Protein AF-A0A6G3WTY8-F1 (afdb_monomer_lite)

pLDDT: mean 88.05, std 11.23, range [60.66, 97.69]

Foldseek 3Di:
DVVCVVCLQLVHKDFDADPVCVVCVVVVHPGHDIDHRPHDNDPVVVVCVVPVDDDPDDWDFDPVQCCCCPVVVHDRDPVGTD

Secondary structure (DSSP, 8-state):
-HHHHHHHHTT--EEE--GGGHHHHHTT-S-SEEEPP-S----HHHHHHHHT--------B-HHHHHHHHTS-PPPPGGGB-

Structure (mmCIF, N/CA/C/O backbone):
data_AF-A0A6G3WTY8-F1
#
_entry.id   AF-A0A6G3WTY8-F1
#
loop_
_atom_site.group_PDB
_atom_site.id
_atom_site.type_symbol
_atom_site.label_atom_id
_atom_site.label_alt_id
_atom_site.label_comp_id
_atom_site.label_asym_id
_atom_site.label_entity_id
_atom_site.label_seq_id
_atom_site.pdbx_PDB_ins_code
_atom_site.Cartn_x
_atom_site.Cartn_y
_atom_site.Cartn_z
_atom_site.occupancy
_atom_site.B_iso_or_equiv
_atom_site.auth_seq_id
_atom_site.auth_comp_id
_atom_site.auth_asym_id
_atom_site.auth_atom_id
_atom_site.pdbx_PDB_model_num
ATOM 1 N N . VAL A 1 1 ? 13.033 -11.771 -11.476 1.00 78.56 1 VAL A N 1
ATOM 2 C CA . VAL A 1 1 ? 11.641 -11.988 -11.949 1.00 78.56 1 VAL A CA 1
ATOM 3 C C . VAL A 1 1 ? 10.625 -11.871 -10.815 1.00 78.56 1 VAL A C 1
ATOM 5 O O . VAL A 1 1 ? 9.590 -11.262 -11.030 1.00 78.56 1 VAL A O 1
ATOM 8 N N . GLU A 1 2 ? 10.925 -12.338 -9.597 1.00 89.38 2 GLU A N 1
ATOM 9 C CA . GLU A 1 2 ? 9.989 -12.261 -8.457 1.00 89.38 2 GLU A CA 1
ATOM 10 C C . GLU A 1 2 ? 9.457 -10.848 -8.147 1.00 89.38 2 GLU A C 1
ATOM 12 O O . GLU A 1 2 ? 8.257 -10.662 -7.983 1.00 89.38 2 GLU A O 1
ATOM 17 N N . ALA A 1 3 ? 10.312 -9.822 -8.187 1.00 85.88 3 ALA A N 1
ATOM 18 C CA . ALA A 1 3 ? 9.875 -8.434 -8.010 1.00 85.88 3 ALA A CA 1
ATOM 19 C C . ALA A 1 3 ? 8.836 -7.988 -9.060 1.00 85.88 3 ALA A C 1
ATOM 21 O O . ALA A 1 3 ? 7.876 -7.296 -8.728 1.00 85.88 3 ALA A O 1
ATOM 22 N N . ALA A 1 4 ? 8.987 -8.427 -10.316 1.00 89.75 4 ALA A N 1
ATOM 23 C CA . ALA A 1 4 ? 8.019 -8.135 -11.372 1.00 89.75 4 ALA A CA 1
ATOM 24 C C . ALA A 1 4 ? 6.677 -8.833 -11.105 1.00 89.75 4 ALA A C 1
ATOM 26 O O . ALA A 1 4 ? 5.624 -8.249 -11.349 1.00 89.75 4 ALA A O 1
ATOM 27 N N . ARG A 1 5 ? 6.702 -10.049 -10.542 1.00 87.81 5 ARG A N 1
ATOM 28 C CA . ARG A 1 5 ? 5.498 -10.794 -10.147 1.00 87.81 5 ARG A CA 1
ATOM 29 C C . ARG A 1 5 ? 4.726 -10.078 -9.036 1.00 87.81 5 ARG A C 1
ATOM 31 O O . ARG A 1 5 ? 3.519 -9.907 -9.154 1.00 87.81 5 ARG A O 1
ATOM 38 N N . ILE A 1 6 ? 5.421 -9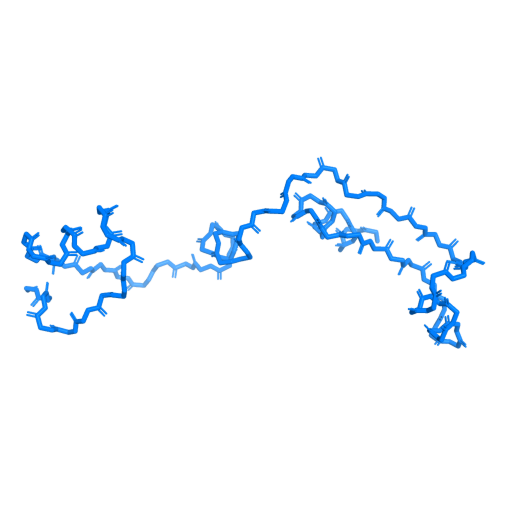.613 -7.996 1.00 84.25 6 ILE A N 1
ATOM 39 C CA . ILE A 1 6 ? 4.808 -8.869 -6.882 1.00 84.25 6 ILE A CA 1
ATOM 40 C C . ILE A 1 6 ? 4.181 -7.561 -7.386 1.00 84.25 6 ILE A C 1
ATOM 42 O O . ILE A 1 6 ? 3.017 -7.281 -7.105 1.00 84.25 6 ILE A O 1
ATOM 46 N N . ALA A 1 7 ? 4.925 -6.782 -8.175 1.00 86.62 7 ALA A N 1
ATOM 47 C CA . ALA A 1 7 ? 4.445 -5.503 -8.694 1.00 86.62 7 ALA A CA 1
ATOM 48 C C . ALA A 1 7 ? 3.240 -5.664 -9.640 1.00 86.62 7 ALA A C 1
ATOM 50 O O . ALA A 1 7 ? 2.237 -4.966 -9.490 1.00 86.62 7 ALA A O 1
ATOM 51 N N . THR A 1 8 ? 3.286 -6.625 -10.568 1.00 90.75 8 THR A N 1
ATOM 52 C CA . THR A 1 8 ? 2.168 -6.871 -11.498 1.00 90.75 8 THR A CA 1
ATOM 53 C C . THR A 1 8 ? 0.921 -7.412 -10.802 1.00 90.75 8 THR A C 1
ATOM 55 O O . THR A 1 8 ? -0.190 -7.033 -11.186 1.00 90.75 8 THR A O 1
ATOM 58 N N . ALA A 1 9 ? 1.075 -8.209 -9.739 1.00 86.12 9 ALA A N 1
ATOM 59 C CA . ALA A 1 9 ? -0.034 -8.627 -8.881 1.00 86.12 9 ALA A CA 1
ATOM 60 C C . ALA A 1 9 ? -0.658 -7.451 -8.103 1.00 86.12 9 ALA A C 1
ATOM 62 O O . ALA A 1 9 ? -1.862 -7.451 -7.862 1.00 86.12 9 ALA A O 1
ATOM 63 N N . ALA A 1 10 ? 0.124 -6.417 -7.776 1.00 83.38 10 ALA A N 1
ATOM 64 C CA . ALA A 1 10 ? -0.370 -5.162 -7.199 1.00 83.38 10 ALA A CA 1
ATOM 65 C C . ALA A 1 10 ? -1.006 -4.209 -8.238 1.00 83.38 10 ALA A C 1
ATOM 67 O O . ALA A 1 10 ? -1.428 -3.103 -7.901 1.00 83.38 10 ALA A O 1
ATOM 68 N N . GLY A 1 11 ? -1.080 -4.611 -9.511 1.00 87.25 11 GLY A N 1
ATOM 69 C CA . GLY A 1 11 ? -1.623 -3.782 -10.587 1.00 87.25 11 GLY A CA 1
ATOM 70 C C . GLY A 1 11 ? -0.630 -2.763 -11.160 1.00 87.25 11 GLY A C 1
ATOM 71 O O . GLY A 1 11 ? -1.053 -1.822 -11.833 1.00 87.25 11 GLY A O 1
ATOM 72 N N . ILE A 1 12 ? 0.673 -2.923 -10.901 1.00 89.75 12 ILE A N 1
ATOM 73 C CA . ILE A 1 12 ? 1.733 -2.027 -11.378 1.00 89.75 12 ILE A CA 1
ATOM 74 C C . ILE A 1 12 ? 2.423 -2.664 -12.599 1.00 89.75 12 ILE A C 1
ATOM 76 O O . ILE A 1 12 ? 2.979 -3.757 -12.472 1.00 89.75 12 ILE A O 1
ATOM 80 N N . PRO A 1 13 ? 2.416 -2.021 -13.783 1.00 92.19 13 PRO A N 1
ATOM 81 C CA . PRO A 1 13 ? 3.138 -2.527 -14.949 1.00 92.19 13 PRO A CA 1
ATOM 82 C C . PRO A 1 13 ? 4.651 -2.420 -14.743 1.00 92.19 13 PRO A C 1
ATOM 84 O O . PRO A 1 13 ? 5.136 -1.456 -14.149 1.00 92.19 13 PRO A O 1
ATOM 87 N N . VAL A 1 14 ? 5.406 -3.393 -15.257 1.00 95.12 14 VAL A N 1
ATOM 88 C CA . VAL A 1 14 ? 6.866 -3.452 -15.080 1.00 95.12 14 VAL A CA 1
ATOM 89 C C . VAL A 1 14 ? 7.564 -3.617 -16.420 1.00 95.12 14 VAL A C 1
ATOM 91 O O . VAL A 1 14 ? 7.192 -4.477 -17.211 1.00 95.12 14 VAL A O 1
ATOM 94 N N . VAL A 1 15 ? 8.631 -2.845 -16.634 1.00 96.56 15 VAL A N 1
ATOM 95 C CA . VAL A 1 15 ? 9.596 -3.064 -17.719 1.00 96.56 15 VAL A CA 1
ATOM 96 C C . VAL A 1 15 ? 10.908 -3.549 -17.116 1.00 96.56 15 VAL A C 1
ATOM 98 O O . VAL A 1 15 ? 11.522 -2.850 -16.309 1.00 96.56 15 VAL A O 1
ATOM 101 N N . LEU A 1 16 ? 11.357 -4.737 -17.520 1.00 95.62 16 LEU A N 1
ATOM 102 C CA . LEU A 1 16 ? 12.698 -5.232 -17.222 1.00 95.62 16 LEU A CA 1
ATOM 103 C C . LEU A 1 16 ? 13.614 -4.919 -18.406 1.00 95.62 16 LEU A C 1
ATOM 105 O O . LEU A 1 16 ? 13.440 -5.471 -19.488 1.00 95.62 16 LEU A O 1
ATOM 109 N N . THR A 1 17 ? 14.591 -4.039 -18.209 1.00 95.88 17 THR A N 1
ATOM 110 C CA . THR A 1 17 ? 15.537 -3.621 -19.254 1.00 95.88 17 THR A CA 1
ATOM 111 C C . THR A 1 17 ? 16.915 -3.326 -18.654 1.00 95.88 17 THR A C 1
ATOM 113 O O . THR A 1 17 ? 17.067 -3.272 -17.433 1.00 95.88 17 THR A O 1
ATOM 116 N N . SER A 1 18 ? 17.934 -3.130 -19.495 1.00 96.69 18 SER A N 1
ATOM 117 C CA . SER A 1 18 ? 19.243 -2.645 -19.048 1.00 96.69 18 SER A CA 1
ATOM 118 C C . SER A 1 18 ? 19.169 -1.173 -18.631 1.00 96.69 18 SER A C 1
ATOM 120 O O . SER A 1 18 ? 18.446 -0.385 -19.240 1.00 96.69 18 SER A O 1
ATOM 122 N N . ALA A 1 19 ? 19.965 -0.770 -17.635 1.00 96.19 19 ALA A N 1
ATOM 123 C CA . ALA A 1 19 ? 19.969 0.605 -17.118 1.00 96.19 19 ALA A CA 1
ATOM 124 C C . ALA A 1 19 ? 20.228 1.664 -18.209 1.00 96.19 19 ALA A C 1
ATOM 126 O O . ALA A 1 19 ? 19.614 2.728 -18.206 1.00 96.19 19 ALA A O 1
ATOM 127 N N . SER A 1 20 ? 21.069 1.340 -19.195 1.00 97.62 20 SER A N 1
ATOM 128 C CA . SER A 1 20 ? 21.359 2.194 -20.355 1.00 97.62 20 SER A CA 1
ATOM 129 C C . SER A 1 20 ? 20.136 2.537 -21.215 1.00 97.62 20 SER A C 1
ATOM 131 O O . SER A 1 20 ? 20.178 3.510 -21.959 1.00 97.62 20 SER A O 1
ATOM 133 N N . ARG A 1 21 ? 19.046 1.765 -21.116 1.00 96.56 21 ARG A N 1
ATOM 134 C CA . ARG A 1 21 ? 17.809 1.937 -21.895 1.00 96.56 21 ARG A CA 1
ATOM 135 C C . ARG A 1 21 ? 16.662 2.528 -21.072 1.00 96.56 21 ARG A C 1
ATOM 137 O O . ARG A 1 21 ? 15.503 2.441 -21.469 1.00 96.56 21 ARG A O 1
ATOM 144 N N . VAL A 1 22 ? 16.954 3.128 -19.916 1.00 95.62 22 VAL A N 1
ATOM 145 C CA . VAL A 1 22 ? 15.920 3.699 -19.036 1.00 95.62 22 VAL A CA 1
ATOM 146 C C . VAL A 1 22 ? 15.088 4.780 -19.736 1.00 95.62 22 VAL A C 1
ATOM 148 O O . VAL A 1 22 ? 13.873 4.813 -19.570 1.00 95.62 22 VAL A O 1
ATOM 151 N N . ALA A 1 23 ? 15.704 5.617 -20.576 1.00 97.19 23 ALA A N 1
ATOM 152 C CA . ALA A 1 23 ? 14.992 6.657 -21.320 1.00 97.19 23 ALA A CA 1
ATOM 153 C C . ALA A 1 23 ? 13.989 6.069 -22.331 1.00 97.19 23 ALA A C 1
ATOM 155 O O . ALA A 1 23 ? 12.882 6.585 -22.481 1.00 97.19 23 ALA A O 1
ATOM 156 N N . ASP A 1 24 ? 14.348 4.964 -22.990 1.00 97.06 24 ASP A N 1
ATOM 157 C CA . ASP A 1 24 ? 13.451 4.235 -23.893 1.00 97.06 24 ASP A CA 1
ATOM 158 C C . ASP A 1 24 ? 12.262 3.655 -23.117 1.00 97.06 24 ASP A C 1
ATOM 160 O O . ASP A 1 24 ? 11.112 3.855 -23.502 1.00 97.06 24 ASP A O 1
ATOM 164 N N . ALA A 1 25 ? 12.528 3.021 -21.971 1.00 95.44 25 ALA A N 1
ATOM 165 C CA . ALA A 1 25 ? 11.490 2.425 -21.135 1.00 95.44 25 ALA A CA 1
ATOM 166 C C . ALA A 1 25 ? 10.514 3.472 -20.576 1.00 95.44 25 ALA A C 1
ATOM 168 O O . ALA A 1 25 ? 9.302 3.273 -20.627 1.00 95.44 25 ALA A O 1
ATOM 169 N N . LEU A 1 26 ? 11.022 4.607 -20.085 1.00 93.88 26 LEU A N 1
ATOM 170 C CA . LEU A 1 26 ? 10.189 5.694 -19.553 1.00 93.88 26 LEU A CA 1
ATOM 171 C C . LEU A 1 26 ? 9.379 6.413 -20.639 1.00 93.88 26 LEU A C 1
ATOM 173 O O . LEU A 1 26 ? 8.323 6.963 -20.342 1.00 93.88 26 LEU A O 1
ATOM 177 N N . SER A 1 27 ? 9.850 6.398 -21.889 1.00 95.50 27 SER A N 1
ATOM 178 C CA . SER A 1 27 ? 9.122 6.959 -23.036 1.00 95.50 27 SER A CA 1
ATOM 179 C C . SER 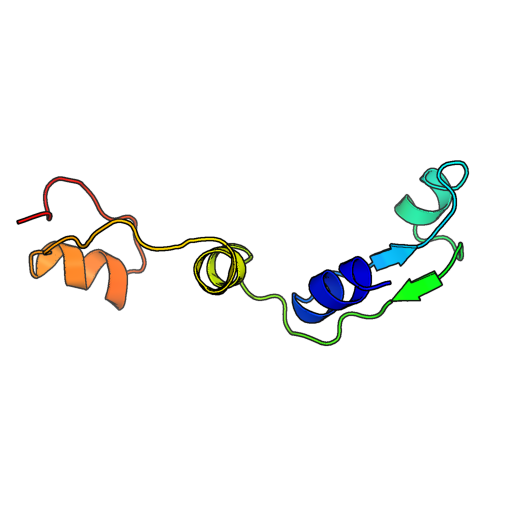A 1 27 ? 8.146 5.973 -23.688 1.00 95.50 27 SER A C 1
ATOM 181 O O . SER A 1 27 ? 7.507 6.321 -24.679 1.00 95.50 27 SER A O 1
ATOM 183 N N . GLY A 1 28 ? 8.008 4.759 -23.141 1.00 91.50 28 GLY A N 1
ATOM 184 C CA . GLY A 1 28 ? 7.097 3.738 -23.658 1.00 91.50 28 GLY A CA 1
ATOM 185 C C . GLY A 1 28 ? 7.540 3.119 -24.985 1.00 91.50 28 GLY A C 1
ATOM 186 O O . GLY A 1 28 ? 6.714 2.530 -25.681 1.00 91.50 28 GLY A O 1
ATOM 187 N N . ARG A 1 29 ? 8.821 3.255 -25.356 1.00 93.88 29 ARG A N 1
ATOM 188 C CA . ARG A 1 29 ? 9.378 2.558 -26.521 1.00 93.88 29 ARG A CA 1
ATOM 189 C C . ARG A 1 29 ? 9.473 1.059 -26.249 1.00 93.88 29 ARG A C 1
ATOM 191 O O . ARG A 1 29 ? 9.592 0.628 -25.104 1.00 93.88 29 ARG A O 1
ATOM 198 N N . ASP A 1 30 ? 9.466 0.278 -27.324 1.00 92.50 30 ASP A N 1
ATOM 199 C CA . ASP A 1 30 ? 9.654 -1.167 -27.246 1.00 92.50 30 ASP A CA 1
ATOM 200 C C . ASP A 1 30 ? 11.100 -1.491 -26.834 1.00 92.50 30 ASP A C 1
ATOM 202 O O . ASP A 1 30 ? 12.035 -1.440 -27.636 1.00 92.50 30 ASP A O 1
ATOM 206 N N . THR A 1 31 ? 11.303 -1.739 -25.539 1.00 95.62 31 THR A N 1
ATOM 207 C CA . THR A 1 31 ? 12.596 -2.125 -24.977 1.00 95.62 31 THR A CA 1
ATOM 208 C C . THR A 1 31 ? 12.441 -3.119 -23.833 1.00 95.62 31 THR A C 1
ATOM 210 O O . THR A 1 31 ? 11.614 -2.958 -22.936 1.00 95.62 31 THR A O 1
ATOM 213 N N . GLY A 1 32 ? 13.342 -4.101 -23.798 1.00 94.69 32 GLY A N 1
ATOM 214 C CA . GLY A 1 32 ? 13.412 -5.072 -22.714 1.00 94.69 32 GLY A CA 1
ATOM 215 C C . GLY A 1 32 ? 12.215 -6.018 -22.730 1.00 94.69 32 GLY A C 1
ATOM 216 O O . GLY A 1 32 ? 11.853 -6.551 -23.773 1.00 94.69 32 GLY A O 1
ATOM 217 N N . THR A 1 33 ? 11.625 -6.264 -21.564 1.00 96.00 33 THR A N 1
ATOM 218 C CA . THR A 1 33 ? 10.448 -7.126 -21.418 1.00 96.00 33 THR A CA 1
ATOM 219 C C . THR A 1 33 ? 9.385 -6.418 -20.596 1.00 96.00 33 THR A C 1
ATOM 221 O O . THR A 1 33 ? 9.631 -6.050 -19.444 1.00 96.00 33 THR A O 1
ATOM 224 N N . TYR A 1 34 ? 8.204 -6.249 -21.186 1.00 95.31 34 TYR A N 1
ATOM 225 C CA . TYR A 1 34 ? 7.039 -5.674 -20.528 1.00 95.31 34 TYR A CA 1
ATOM 226 C C . TYR A 1 34 ? 6.204 -6.770 -19.858 1.00 95.31 34 TYR A C 1
ATOM 228 O O . TYR A 1 34 ? 5.763 -7.718 -20.508 1.00 95.31 34 TYR A O 1
ATOM 236 N N . PHE A 1 35 ? 5.967 -6.631 -18.557 1.00 95.00 35 PHE A N 1
ATOM 237 C CA . PHE A 1 35 ? 5.084 -7.505 -17.795 1.00 95.00 35 PHE A CA 1
ATOM 238 C C . PHE A 1 35 ? 3.752 -6.794 -17.563 1.00 95.00 35 PHE A C 1
ATOM 240 O O . PHE A 1 35 ? 3.688 -5.761 -16.888 1.00 95.00 35 PHE A O 1
ATOM 247 N N . HIS A 1 36 ? 2.685 -7.368 -18.120 1.00 93.31 36 HIS A N 1
ATOM 248 C CA . HIS A 1 36 ? 1.333 -6.851 -17.951 1.00 93.31 36 HIS A CA 1
ATOM 249 C C . HIS A 1 36 ? 0.869 -6.995 -16.491 1.00 93.31 36 HIS A C 1
ATOM 251 O O . HIS A 1 36 ? 1.126 -8.032 -15.873 1.00 93.31 36 HIS A O 1
ATOM 257 N N . PRO A 1 37 ? 0.158 -5.995 -15.937 1.00 91.50 37 PRO A N 1
ATOM 258 C CA . PRO A 1 37 ? -0.499 -6.135 -14.645 1.00 91.50 37 PRO A CA 1
ATOM 259 C C . PRO A 1 37 ? -1.479 -7.312 -14.661 1.00 91.50 37 PRO A C 1
ATOM 261 O O . PRO A 1 37 ? -2.270 -7.448 -15.593 1.00 91.50 37 PRO A O 1
ATOM 264 N N . THR A 1 38 ? -1.445 -8.145 -13.624 1.00 88.19 38 THR A N 1
ATOM 265 C CA . THR A 1 38 ? -2.349 -9.299 -13.475 1.00 88.19 38 THR A CA 1
ATOM 266 C C . THR A 1 38 ? -3.390 -9.086 -12.377 1.00 88.19 38 THR A C 1
ATOM 268 O O . THR A 1 38 ? -4.439 -9.727 -12.396 1.00 88.19 38 THR A O 1
ATOM 271 N N . GLY A 1 39 ? -3.138 -8.166 -11.441 1.00 76.50 39 GLY A N 1
ATOM 272 C CA . GLY A 1 39 ? -4.091 -7.752 -10.413 1.00 76.50 39 GLY A CA 1
ATOM 273 C C . GLY A 1 39 ? -4.742 -6.398 -10.694 1.00 76.50 39 GLY A C 1
ATOM 274 O O . GLY A 1 39 ? -4.356 -5.660 -11.601 1.00 76.50 39 GLY A O 1
ATOM 275 N N . ARG A 1 40 ? -5.744 -6.043 -9.882 1.00 71.38 40 ARG A N 1
ATOM 276 C CA . ARG A 1 40 ? -6.257 -4.666 -9.841 1.00 71.38 40 ARG A CA 1
ATOM 277 C C . ARG A 1 40 ? -5.335 -3.818 -8.990 1.00 71.38 40 ARG A C 1
ATOM 279 O O . ARG A 1 40 ? -4.796 -4.300 -8.001 1.00 71.38 40 ARG A O 1
ATOM 286 N N . ARG A 1 41 ? -5.237 -2.537 -9.343 1.00 65.19 41 ARG A N 1
ATOM 287 C CA . ARG A 1 41 ? -4.564 -1.526 -8.533 1.00 65.19 41 ARG A CA 1
ATOM 288 C C . ARG A 1 41 ? -5.295 -1.408 -7.192 1.00 65.19 41 ARG A C 1
ATOM 290 O O . ARG A 1 41 ? -6.272 -0.672 -7.065 1.00 65.19 41 ARG A O 1
ATOM 297 N N . SER A 1 42 ? -4.886 -2.206 -6.212 1.00 60.66 42 SER A N 1
ATOM 298 C CA . SER A 1 42 ? -5.253 -1.983 -4.818 1.00 60.66 42 SER A CA 1
ATOM 299 C C . SER A 1 42 ? -4.623 -0.664 -4.391 1.00 60.66 42 SER A C 1
ATOM 301 O O . SER A 1 42 ? -3.528 -0.349 -4.848 1.00 60.66 42 SER A O 1
ATOM 303 N N . ALA A 1 43 ? -5.266 0.110 -3.517 1.00 63.06 43 ALA A N 1
ATOM 304 C CA . ALA A 1 43 ? -4.562 1.221 -2.884 1.00 63.06 43 ALA A CA 1
ATOM 305 C C . ALA A 1 43 ? -3.294 0.651 -2.226 1.00 63.06 43 ALA A C 1
ATOM 307 O O . ALA A 1 43 ? -3.428 -0.230 -1.378 1.00 63.06 43 ALA A O 1
ATOM 308 N N . ASP A 1 44 ? -2.100 1.114 -2.617 1.00 61.69 44 ASP A N 1
ATOM 309 C CA . ASP A 1 44 ? -0.789 0.593 -2.170 1.00 61.69 44 ASP A CA 1
ATOM 310 C C . ASP A 1 44 ? -0.726 0.376 -0.645 1.00 61.69 44 ASP A C 1
ATOM 312 O O . ASP A 1 44 ? -0.130 -0.576 -0.141 1.00 61.69 44 ASP A O 1
ATOM 316 N N . ARG A 1 45 ? -1.459 1.218 0.093 1.00 60.97 45 ARG A N 1
ATOM 317 C CA . ARG A 1 45 ? -1.683 1.144 1.538 1.00 60.97 45 ARG A CA 1
ATOM 318 C C . ARG A 1 45 ? -2.234 -0.202 2.030 1.00 60.97 45 ARG A C 1
ATOM 320 O O . ARG A 1 45 ? -1.810 -0.657 3.083 1.00 60.97 45 ARG A O 1
ATOM 327 N N . LEU A 1 46 ? -3.170 -0.836 1.322 1.00 66.69 46 LEU A N 1
ATOM 328 C CA . LEU A 1 46 ? -3.759 -2.119 1.735 1.00 66.69 46 LEU A CA 1
ATOM 329 C C . LEU A 1 46 ? -2.778 -3.278 1.564 1.00 66.69 46 LEU A C 1
ATOM 331 O O . LEU A 1 46 ? -2.737 -4.163 2.411 1.00 66.69 46 LEU A O 1
ATOM 335 N N . LEU A 1 47 ? -1.965 -3.247 0.508 1.00 64.88 47 LEU A N 1
ATOM 336 C CA . LEU A 1 47 ? -0.955 -4.271 0.253 1.00 64.88 47 LEU A CA 1
ATOM 337 C C . LEU A 1 47 ? 0.172 -4.184 1.295 1.00 64.88 47 LEU A C 1
ATOM 339 O O . LEU A 1 47 ? 0.626 -5.202 1.809 1.00 64.88 47 LEU A O 1
ATOM 343 N N . TRP A 1 48 ? 0.548 -2.961 1.683 1.00 65.94 48 TRP A N 1
ATOM 344 C CA . TRP A 1 48 ? 1.511 -2.719 2.758 1.00 65.94 48 TRP A CA 1
ATOM 345 C C . TRP A 1 48 ? 0.967 -3.125 4.137 1.00 65.94 48 TRP A C 1
ATOM 347 O O . TRP A 1 48 ? 1.662 -3.803 4.888 1.00 65.94 48 TRP A O 1
ATOM 357 N N . LEU A 1 49 ? -0.292 -2.788 4.445 1.00 71.81 49 LEU A N 1
ATOM 358 C CA . LEU A 1 49 ? -0.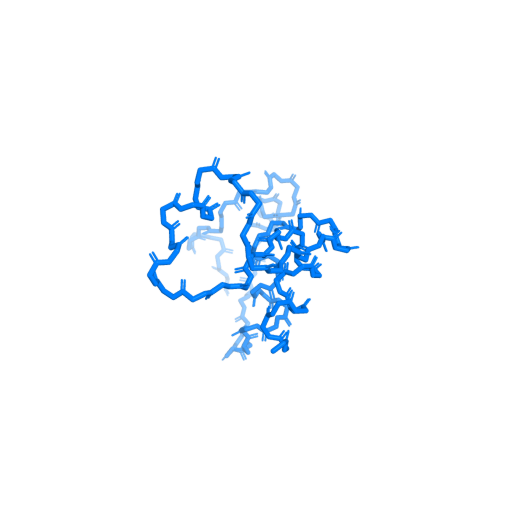959 -3.237 5.676 1.00 71.81 49 LEU A CA 1
ATOM 359 C C . LEU A 1 49 ? -1.077 -4.768 5.750 1.00 71.81 49 LEU A C 1
ATOM 361 O O . LEU A 1 49 ? -0.941 -5.339 6.827 1.00 71.81 49 LEU A O 1
ATOM 365 N N . ALA A 1 50 ? -1.322 -5.433 4.618 1.00 67.69 50 ALA A N 1
ATOM 366 C CA . ALA A 1 50 ? -1.483 -6.884 4.569 1.00 67.69 50 ALA A CA 1
ATOM 367 C C . ALA A 1 50 ? -0.153 -7.655 4.635 1.00 67.69 50 ALA A C 1
ATOM 369 O O . ALA A 1 50 ? -0.126 -8.761 5.172 1.00 67.69 50 ALA A O 1
ATOM 370 N N . HIS A 1 51 ? 0.934 -7.110 4.075 1.00 64.38 51 HIS A N 1
ATOM 371 C CA . HIS A 1 51 ? 2.164 -7.882 3.841 1.00 64.38 51 HIS A CA 1
ATOM 372 C C . HIS A 1 51 ? 3.442 -7.293 4.443 1.00 64.38 51 HIS A C 1
ATOM 374 O O . HIS A 1 51 ? 4.430 -8.015 4.547 1.00 64.38 51 HIS A O 1
ATOM 380 N N . ALA A 1 52 ? 3.458 -6.014 4.817 1.00 61.94 52 ALA A N 1
ATOM 381 C CA . ALA A 1 52 ? 4.672 -5.330 5.269 1.00 61.94 52 ALA A CA 1
ATOM 382 C C . ALA A 1 52 ? 4.597 -4.809 6.714 1.00 61.94 52 ALA A C 1
ATOM 384 O O . ALA A 1 52 ? 5.624 -4.402 7.256 1.00 61.94 52 ALA A O 1
ATOM 385 N N . SER A 1 53 ? 3.430 -4.853 7.369 1.00 72.50 53 SER A N 1
ATOM 386 C CA . SER A 1 53 ? 3.290 -4.463 8.776 1.00 72.50 53 SER A CA 1
ATOM 387 C C . SER A 1 53 ? 2.957 -5.647 9.685 1.00 72.50 53 SER A C 1
ATOM 389 O O . SER A 1 53 ? 1.881 -6.229 9.573 1.00 72.50 53 SE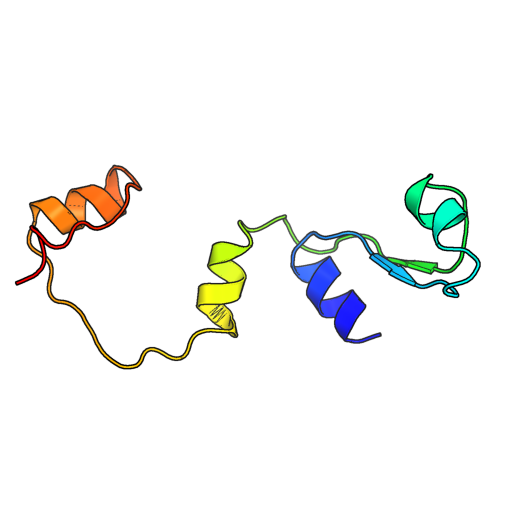R A O 1
ATOM 391 N N . THR A 1 54 ? 3.839 -5.941 10.643 1.00 79.62 54 THR A N 1
ATOM 392 C CA . THR A 1 54 ? 3.524 -6.795 11.801 1.00 79.62 54 THR A CA 1
ATOM 393 C C . THR A 1 54 ? 2.989 -5.912 12.934 1.00 79.62 54 THR A C 1
ATOM 395 O O . THR A 1 54 ? 3.751 -5.074 13.429 1.00 79.62 54 THR A O 1
ATOM 398 N N . PRO A 1 55 ? 1.726 -6.065 13.381 1.00 81.94 55 PRO A N 1
ATOM 399 C CA . PRO A 1 55 ? 1.190 -5.276 14.490 1.00 81.94 55 PRO A CA 1
ATOM 400 C C . PRO A 1 55 ? 2.037 -5.451 15.757 1.00 81.94 55 PRO A C 1
ATOM 402 O O . PRO A 1 55 ? 2.380 -6.573 16.117 1.00 81.94 55 PRO A O 1
ATOM 405 N N . GLN A 1 56 ? 2.365 -4.348 16.433 1.00 89.00 56 GLN A N 1
ATOM 406 C CA . GLN A 1 56 ? 3.115 -4.354 17.704 1.00 89.00 56 GLN A CA 1
ATOM 407 C C . GLN A 1 56 ? 2.212 -4.130 18.930 1.00 89.00 56 GLN A C 1
ATOM 409 O O . GLN A 1 56 ? 2.696 -4.005 20.050 1.00 89.00 56 GLN A O 1
ATOM 414 N N . GLY A 1 57 ? 0.896 -4.048 18.727 1.00 90.62 57 GLY A N 1
ATOM 415 C CA . GLY A 1 57 ? -0.083 -3.757 19.769 1.00 90.62 57 GLY A CA 1
ATOM 416 C C . GLY A 1 57 ? -1.475 -3.519 19.188 1.00 90.62 57 GLY A C 1
ATOM 417 O O . GLY A 1 57 ? -1.702 -3.729 17.994 1.00 90.62 57 GLY A O 1
ATOM 418 N N . ALA A 1 58 ? -2.393 -3.063 20.038 1.00 92.38 58 ALA A N 1
ATOM 419 C CA . ALA A 1 58 ? -3.767 -2.728 19.677 1.00 92.38 58 ALA A CA 1
ATOM 420 C C . ALA A 1 58 ? -4.189 -1.397 20.320 1.00 92.38 58 ALA A C 1
ATOM 422 O O . ALA A 1 58 ? -3.619 -0.985 21.329 1.00 92.38 58 ALA A O 1
ATOM 423 N N . LEU A 1 59 ? -5.185 -0.740 19.723 1.00 93.88 59 LEU A N 1
ATOM 424 C CA . LEU A 1 59 ? -5.819 0.469 20.249 1.00 93.88 59 LEU A CA 1
ATOM 425 C C . LEU A 1 59 ? -7.299 0.181 20.500 1.00 93.88 59 LEU A C 1
ATOM 427 O O . LEU A 1 59 ? -7.956 -0.417 19.645 1.00 93.88 59 LEU A O 1
ATOM 431 N N . THR A 1 60 ? -7.816 0.645 21.634 1.00 97.25 60 THR A N 1
ATOM 432 C CA . THR A 1 60 ? -9.255 0.675 21.917 1.00 97.25 60 THR A CA 1
ATOM 433 C C . THR A 1 60 ? -9.795 2.032 21.486 1.00 97.25 60 THR A C 1
ATOM 435 O O . THR A 1 60 ? -9.186 3.060 21.778 1.00 97.25 60 THR A O 1
ATOM 438 N N . LEU A 1 61 ? -10.901 2.035 20.744 1.00 97.50 61 LEU A N 1
ATOM 439 C CA . LEU A 1 61 ? -11.487 3.242 20.165 1.00 97.50 61 LEU A CA 1
ATOM 440 C C . LEU A 1 61 ? -12.879 3.489 20.736 1.00 97.50 61 LEU A C 1
ATOM 442 O O . LEU A 1 61 ? -13.631 2.536 20.938 1.00 97.50 61 LEU A O 1
ATOM 446 N N . ASP A 1 62 ? -13.232 4.760 20.913 1.00 97.62 62 ASP A N 1
ATOM 447 C CA . ASP A 1 62 ? -14.618 5.142 21.178 1.00 97.62 62 ASP A CA 1
ATOM 448 C C . ASP A 1 62 ? -15.501 5.040 19.915 1.00 97.62 62 ASP A C 1
ATOM 450 O O . ASP A 1 62 ? -15.021 4.921 18.779 1.00 97.62 62 ASP A O 1
ATOM 454 N N . ASP A 1 63 ? -16.821 5.124 20.097 1.00 97.69 63 ASP A N 1
ATOM 455 C CA . ASP A 1 63 ? -17.797 5.033 19.002 1.00 97.69 63 ASP A CA 1
ATOM 456 C C . ASP A 1 63 ? -17.612 6.129 17.936 1.00 97.69 63 ASP A C 1
ATOM 458 O O . ASP A 1 63 ? -17.903 5.934 16.748 1.00 97.69 63 ASP A O 1
ATOM 462 N N . GLY A 1 64 ? -17.134 7.310 18.340 1.00 97.00 64 GLY A N 1
ATOM 463 C CA . GLY A 1 64 ? -16.853 8.424 17.440 1.00 97.00 64 GLY A CA 1
ATOM 464 C C . GLY A 1 64 ? -15.705 8.103 16.486 1.00 97.00 64 GLY A C 1
ATOM 465 O O . GLY A 1 64 ? -15.839 8.303 15.272 1.00 97.00 64 GLY A O 1
ATOM 466 N N . ALA A 1 65 ? -14.614 7.560 17.020 1.00 97.25 65 ALA A N 1
ATOM 467 C CA . ALA A 1 65 ? -13.454 7.104 16.272 1.00 97.25 65 ALA A CA 1
ATOM 468 C C . ALA A 1 65 ? -13.782 5.910 15.374 1.00 97.25 65 ALA A C 1
ATOM 470 O O . ALA A 1 65 ? -13.383 5.921 14.205 1.00 97.25 65 ALA A O 1
ATOM 471 N N . VAL A 1 66 ? -14.562 4.934 15.856 1.00 97.44 66 VAL A N 1
ATOM 472 C CA . VAL A 1 66 ? -15.024 3.797 15.036 1.00 97.44 66 VAL A CA 1
ATOM 473 C C . VAL A 1 66 ? -15.792 4.301 13.815 1.00 97.44 66 VAL A C 1
ATOM 475 O O . VAL A 1 66 ? -15.455 3.963 12.678 1.00 97.44 66 VAL A O 1
ATOM 478 N N . ARG A 1 67 ? -16.768 5.188 14.018 1.00 97.06 67 ARG A N 1
ATOM 479 C CA . ARG A 1 67 ? -17.539 5.787 12.921 1.00 97.06 67 ARG A CA 1
ATOM 480 C C . ARG A 1 67 ? -16.668 6.598 11.957 1.00 97.06 67 ARG A C 1
ATOM 482 O O . ARG A 1 67 ? -16.881 6.551 10.743 1.00 97.06 67 ARG A O 1
ATOM 489 N N . ALA A 1 68 ? -15.675 7.326 12.465 1.00 96.38 68 ALA A N 1
ATOM 490 C CA . ALA A 1 68 ? -14.749 8.091 11.632 1.00 96.38 68 ALA A CA 1
ATOM 491 C C . ALA A 1 68 ? -13.941 7.186 10.681 1.00 96.38 68 ALA A C 1
ATOM 493 O O . ALA A 1 68 ? -13.860 7.471 9.483 1.00 96.38 68 ALA A O 1
ATOM 494 N N . VAL A 1 69 ? -13.389 6.075 11.179 1.00 94.94 69 VAL A N 1
ATOM 495 C CA . VAL A 1 69 ? -12.526 5.197 10.369 1.00 94.94 69 VAL A CA 1
ATOM 496 C C . VAL A 1 69 ? -13.308 4.203 9.503 1.00 94.94 69 VAL A C 1
ATOM 498 O O . VAL A 1 69 ? -12.880 3.923 8.383 1.00 94.94 69 VAL A O 1
ATOM 501 N N . VAL A 1 70 ? -14.455 3.697 9.974 1.00 95.00 70 VAL A N 1
ATOM 502 C CA . VAL A 1 70 ? -15.248 2.674 9.263 1.00 95.00 70 VAL A CA 1
ATOM 503 C C . VAL A 1 70 ? -16.204 3.300 8.250 1.00 95.00 70 VAL A C 1
ATOM 505 O O . VAL A 1 70 ? -16.187 2.930 7.075 1.00 95.00 70 VAL A O 1
ATOM 508 N N . GLU A 1 71 ? -17.027 4.257 8.682 1.00 95.31 71 GLU A N 1
ATOM 509 C CA . GLU A 1 71 ? -18.097 4.811 7.842 1.00 95.31 71 GLU A CA 1
ATOM 510 C C . GLU A 1 71 ? -17.584 5.956 6.968 1.00 95.31 71 GLU A C 1
ATOM 512 O O . GLU A 1 71 ? -17.822 5.984 5.760 1.00 95.31 71 GLU A O 1
ATOM 517 N N . ARG A 1 72 ? -16.849 6.901 7.568 1.00 94.00 72 ARG A N 1
ATOM 518 C CA . ARG A 1 72 ? -16.386 8.119 6.877 1.00 94.00 72 ARG A CA 1
ATOM 519 C C . ARG A 1 72 ? -15.038 7.956 6.181 1.00 94.00 72 ARG A C 1
ATOM 521 O O . ARG A 1 72 ? -14.694 8.780 5.338 1.00 94.00 72 ARG A O 1
ATOM 528 N N . ARG A 1 73 ? -14.285 6.904 6.521 1.00 91.06 73 ARG A N 1
ATOM 529 C CA . ARG A 1 73 ? -12.939 6.610 5.997 1.00 91.06 73 ARG A CA 1
ATOM 530 C C . ARG A 1 73 ? -11.943 7.764 6.199 1.00 91.06 73 ARG A C 1
ATOM 532 O O . ARG A 1 73 ? -11.104 8.017 5.336 1.00 91.06 73 ARG A O 1
ATOM 539 N N . THR A 1 74 ? -12.030 8.463 7.331 1.00 93.00 74 THR A N 1
ATOM 540 C CA . THR A 1 74 ? -11.106 9.547 7.707 1.00 93.00 74 THR A CA 1
ATOM 541 C C . THR A 1 74 ? -9.996 9.050 8.638 1.00 93.00 74 THR A C 1
ATOM 543 O O . THR A 1 74 ? -10.041 7.925 9.134 1.00 93.00 74 THR A O 1
ATOM 546 N N . SER A 1 75 ? -8.986 9.887 8.888 1.00 93.12 75 SER A N 1
ATOM 547 C CA . SER A 1 75 ? -7.900 9.578 9.827 1.00 93.12 75 SER A CA 1
ATOM 548 C C . SER A 1 75 ? -8.408 9.360 11.256 1.00 93.12 75 SER A C 1
ATOM 550 O O . SER A 1 75 ? -9.347 10.023 11.696 1.00 93.12 75 SER A O 1
ATOM 552 N N . LEU A 1 76 ? -7.737 8.470 11.992 1.00 95.31 76 LEU A N 1
ATOM 553 C CA . LEU A 1 76 ? -7.896 8.338 13.438 1.00 95.31 76 LEU A CA 1
ATOM 554 C C . LEU A 1 76 ? -7.159 9.492 14.135 1.00 95.31 76 LEU A C 1
ATOM 556 O O . LEU A 1 76 ? -5.984 9.726 13.855 1.00 95.31 76 LEU A O 1
ATOM 560 N N . LEU A 1 77 ? -7.843 10.199 15.036 1.00 95.19 77 LEU A N 1
ATOM 561 C CA . LEU A 1 77 ? -7.255 11.248 15.873 1.00 95.19 77 LEU A CA 1
ATOM 562 C C . LEU A 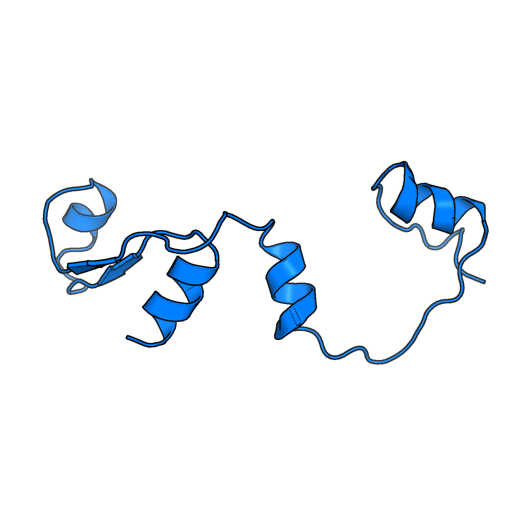1 77 ? -7.002 10.714 17.293 1.00 95.19 77 LEU A C 1
ATOM 564 O O . LEU A 1 77 ? -7.793 9.894 17.761 1.00 95.19 77 LEU A O 1
ATOM 568 N N . PRO A 1 78 ? -5.978 11.212 18.018 1.00 95.19 78 PRO A N 1
ATOM 569 C CA . PRO A 1 78 ? -5.682 10.761 19.383 1.00 95.19 78 PRO A CA 1
ATOM 570 C C . PRO A 1 78 ? -6.849 10.912 20.365 1.00 95.19 78 PRO A C 1
ATOM 572 O O . PRO A 1 78 ? -6.950 10.148 21.313 1.00 95.19 78 PRO A O 1
ATOM 575 N N . ALA A 1 79 ? -7.742 11.876 20.118 1.00 95.88 79 ALA A N 1
ATOM 576 C CA . ALA A 1 79 ? -8.883 12.174 20.980 1.00 95.88 79 ALA A CA 1
ATOM 577 C C . ALA A 1 79 ? -9.895 11.023 21.121 1.00 95.88 79 ALA A C 1
ATOM 579 O O . ALA A 1 79 ? -10.680 11.056 22.057 1.00 95.88 79 ALA A O 1
ATOM 580 N N . GLY A 1 80 ? -9.896 10.048 20.205 1.00 94.75 80 GLY A N 1
ATOM 581 C CA . GLY A 1 80 ? -10.812 8.904 20.247 1.00 94.75 80 GLY A CA 1
ATOM 582 C C . GLY A 1 80 ? -10.166 7.582 20.666 1.00 94.75 80 GLY A C 1
ATOM 583 O O . GLY A 1 80 ? -10.737 6.525 20.401 1.00 94.75 80 GLY A O 1
ATOM 584 N N . ILE A 1 81 ? -8.961 7.626 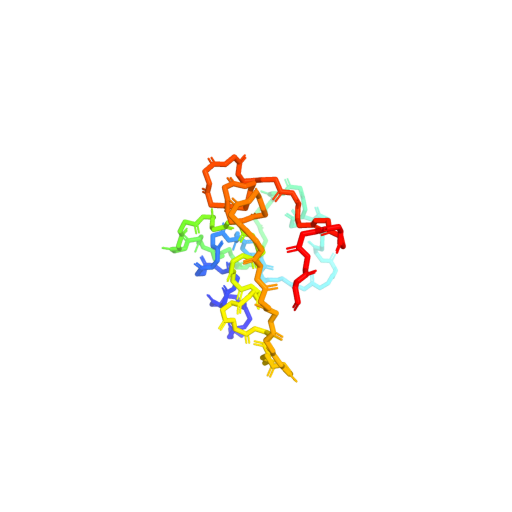21.249 1.00 96.06 81 ILE A N 1
ATOM 585 C CA . ILE A 1 81 ? -8.293 6.467 21.862 1.00 96.06 81 ILE A CA 1
ATOM 586 C C . ILE A 1 81 ? -8.725 6.387 23.334 1.00 96.06 81 ILE A C 1
ATOM 588 O O . ILE A 1 81 ? -8.677 7.399 24.033 1.00 96.06 81 ILE A O 1
ATOM 592 N N . SER A 1 82 ? -9.146 5.199 23.785 1.00 88.94 82 SER A N 1
ATOM 593 C CA . SER A 1 82 ? -9.589 4.904 25.164 1.00 88.94 82 SER A CA 1
ATOM 594 C C . SER A 1 82 ? -8.570 4.097 25.958 1.00 88.94 82 SER A C 1
ATOM 596 O O . SER A 1 82 ? -7.932 3.202 25.355 1.00 88.94 82 SER A O 1
#

Sequence (82 aa):
VEAARIATAAGIPVVLTSASRVADALSGRDTGTYFHPTGRRSADRLLWLAHASTPQGALTLDDGAVRAVVERRTSLLPAGIS

Organism: NCBI:txid2706086

Radius of gyration: 19.55 Å; chains: 1; bounding box: 40×24×52 Å

InterPro domains:
  IPR036974 PUA domain superfamily [G3DSA:2.30.130.10] (47-82)